Protein AF-A0A9C7Q9H2-F1 (afdb_monomer)

pLDDT: mean 91.31, std 9.58, range [41.91, 97.88]

Structure (mmCIF, N/CA/C/O backbone):
data_AF-A0A9C7Q9H2-F1
#
_entry.id   AF-A0A9C7Q9H2-F1
#
loop_
_atom_site.group_PDB
_atom_site.id
_atom_site.type_symbol
_atom_site.label_atom_id
_atom_site.label_alt_id
_atom_site.label_comp_id
_atom_site.label_asym_id
_atom_site.label_entity_id
_atom_site.label_seq_id
_atom_site.pdbx_PDB_ins_code
_atom_site.Cartn_x
_atom_site.Cartn_y
_atom_site.Cartn_z
_atom_site.occupancy
_atom_site.B_iso_or_equiv
_atom_site.auth_seq_id
_atom_site.auth_comp_id
_atom_site.auth_asym_id
_atom_site.auth_atom_id
_atom_site.pdbx_PDB_model_num
ATOM 1 N N . MET A 1 1 ? 9.355 -1.453 1.888 1.00 71.44 1 MET A N 1
ATOM 2 C CA . MET A 1 1 ? 8.220 -2.102 2.583 1.00 71.44 1 MET A CA 1
ATOM 3 C C . MET A 1 1 ? 7.861 -1.546 3.970 1.00 71.44 1 MET A C 1
ATOM 5 O O . MET A 1 1 ? 6.696 -1.243 4.194 1.00 71.44 1 MET A O 1
ATOM 9 N N . THR A 1 2 ? 8.779 -1.394 4.945 1.00 81.81 2 THR A N 1
ATOM 10 C CA . THR A 1 2 ? 8.386 -1.001 6.328 1.00 81.81 2 THR A CA 1
ATOM 11 C C . THR A 1 2 ? 7.658 0.346 6.406 1.00 81.81 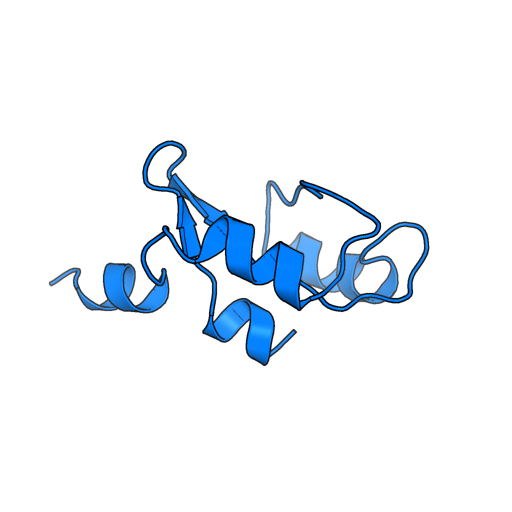2 THR A C 1
ATOM 13 O O . THR A 1 2 ? 6.648 0.460 7.093 1.00 81.81 2 THR A O 1
ATOM 16 N N . LYS A 1 3 ? 8.133 1.374 5.687 1.00 88.19 3 LYS A N 1
ATOM 17 C CA . LYS A 1 3 ? 7.440 2.672 5.599 1.00 88.19 3 LYS A CA 1
ATOM 18 C C . LYS A 1 3 ? 6.056 2.517 4.969 1.00 88.19 3 LYS A C 1
ATOM 20 O O . LYS A 1 3 ? 5.099 3.099 5.469 1.00 88.19 3 LYS A O 1
ATOM 25 N N . SER A 1 4 ? 5.977 1.726 3.909 1.00 92.50 4 SER A N 1
ATOM 26 C CA . SER A 1 4 ? 4.782 1.503 3.109 1.00 92.50 4 SER A CA 1
ATOM 27 C C . SER A 1 4 ? 3.659 0.887 3.931 1.00 92.50 4 SER A C 1
ATOM 29 O O . SER A 1 4 ? 2.627 1.523 4.124 1.00 92.50 4 SER A O 1
ATOM 31 N N . LEU A 1 5 ? 3.900 -0.281 4.533 1.00 93.25 5 LEU A N 1
ATOM 32 C CA . LEU A 1 5 ? 2.886 -0.964 5.336 1.00 93.25 5 LEU A CA 1
ATOM 33 C C . LEU A 1 5 ? 2.563 -0.231 6.641 1.00 93.25 5 LEU A C 1
ATOM 35 O O . LEU A 1 5 ? 1.427 -0.294 7.091 1.00 93.25 5 LEU A O 1
ATOM 39 N N . ASN A 1 6 ? 3.495 0.520 7.237 1.00 94.44 6 ASN A N 1
ATOM 40 C CA . ASN A 1 6 ? 3.182 1.343 8.415 1.00 94.44 6 ASN A CA 1
ATOM 41 C C . ASN A 1 6 ? 2.240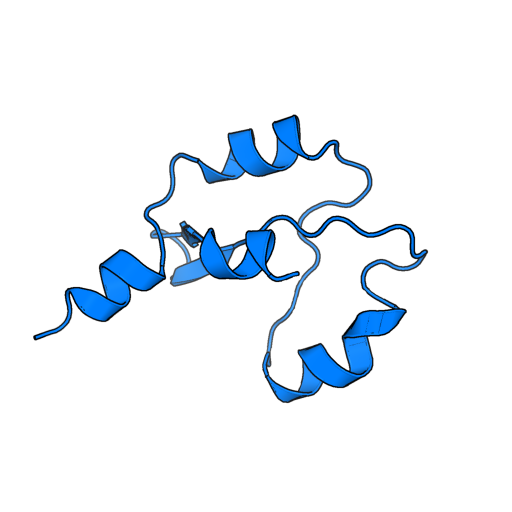 2.516 8.099 1.00 94.44 6 ASN A C 1
ATOM 43 O O . ASN A 1 6 ? 1.511 2.953 8.984 1.00 94.44 6 ASN A O 1
ATOM 47 N N . ASN A 1 7 ? 2.258 3.020 6.861 1.00 95.75 7 ASN A N 1
ATOM 48 C CA . ASN A 1 7 ? 1.426 4.139 6.407 1.00 95.75 7 ASN A CA 1
ATOM 49 C C . ASN A 1 7 ? 0.318 3.696 5.446 1.00 95.75 7 ASN A C 1
ATOM 51 O O . ASN A 1 7 ? -0.218 4.520 4.701 1.00 95.75 7 ASN A O 1
ATOM 55 N N . VAL A 1 8 ? -0.007 2.402 5.451 1.00 96.62 8 VAL A N 1
ATOM 56 C CA . VAL A 1 8 ? -1.074 1.846 4.627 1.00 96.62 8 VAL A CA 1
ATOM 57 C C . VAL A 1 8 ? -2.397 2.532 4.955 1.00 96.62 8 VAL A C 1
ATOM 59 O O . VAL A 1 8 ? -2.725 2.829 6.111 1.00 96.62 8 VAL A O 1
ATOM 62 N N . ARG A 1 9 ? -3.132 2.831 3.897 1.00 97.81 9 ARG A N 1
ATOM 63 C CA . ARG A 1 9 ? -4.396 3.545 3.931 1.00 97.81 9 ARG A CA 1
ATOM 64 C C . ARG A 1 9 ? -5.548 2.581 3.717 1.00 97.81 9 ARG A C 1
ATOM 66 O O . ARG A 1 9 ? -5.361 1.553 3.079 1.00 97.81 9 ARG A O 1
ATOM 73 N N . LEU A 1 10 ? -6.716 2.912 4.251 1.00 97.38 10 LEU A N 1
ATOM 74 C CA . LEU A 1 10 ? -7.951 2.175 3.996 1.00 97.38 10 LEU A CA 1
ATOM 75 C C . LEU A 1 10 ? -8.819 2.992 3.043 1.00 97.38 10 LEU A C 1
ATOM 77 O O . LEU A 1 10 ? -9.238 4.092 3.403 1.00 97.38 10 LEU A O 1
ATOM 81 N N . ASP A 1 11 ? -9.093 2.470 1.850 1.00 96.56 11 ASP A N 1
ATOM 82 C CA . ASP A 1 11 ? -10.085 3.078 0.967 1.00 96.56 11 ASP A CA 1
ATOM 83 C C . ASP A 1 11 ? -11.490 2.809 1.546 1.00 96.56 11 ASP A C 1
ATOM 85 O O . ASP A 1 11 ? -11.895 1.649 1.648 1.00 96.56 11 ASP A O 1
ATOM 89 N N . PRO A 1 12 ? -12.251 3.837 1.969 1.00 94.94 12 PRO A N 1
ATOM 90 C CA . PRO A 1 12 ? -13.564 3.637 2.576 1.00 94.94 12 PRO A CA 1
ATOM 91 C C . PRO A 1 12 ? -14.646 3.220 1.567 1.00 94.94 12 PRO A C 1
ATOM 93 O O . PRO A 1 12 ? -15.712 2.771 1.990 1.00 94.94 12 PRO A O 1
ATOM 96 N N . GLU A 1 13 ? -14.414 3.389 0.261 1.00 95.62 13 GLU A N 1
ATOM 97 C CA . GLU A 1 13 ? -15.372 3.010 -0.782 1.00 95.62 13 GLU A CA 1
ATOM 98 C C . GLU A 1 13 ? -15.285 1.516 -1.104 1.00 95.62 13 GLU A C 1
ATOM 100 O O . GLU A 1 13 ? -16.318 0.859 -1.250 1.00 95.62 13 GLU A O 1
ATOM 105 N N . THR A 1 14 ? -14.066 0.971 -1.187 1.00 94.31 14 THR A N 1
ATOM 106 C CA . THR A 1 14 ? -13.834 -0.445 -1.527 1.00 94.31 14 THR A CA 1
ATOM 107 C C . THR A 1 14 ? -13.555 -1.323 -0.307 1.00 94.31 14 THR A C 1
ATOM 109 O O . THR A 1 14 ? -13.793 -2.529 -0.351 1.00 94.31 14 THR A O 1
ATOM 112 N N . GLY A 1 15 ? -13.090 -0.734 0.797 1.00 94.06 15 GLY A N 1
ATOM 113 C CA . GLY A 1 15 ? -12.602 -1.458 1.972 1.00 94.06 15 GLY A CA 1
ATOM 114 C C . GLY A 1 15 ? -11.194 -2.037 1.796 1.00 94.06 15 GLY A C 1
ATOM 115 O O . GLY A 1 15 ? -10.764 -2.845 2.620 1.00 94.06 15 GLY A O 1
ATOM 116 N N . GLU A 1 16 ? -10.478 -1.659 0.737 1.00 95.31 16 GLU A N 1
ATOM 117 C CA . GLU A 1 16 ? -9.154 -2.195 0.423 1.00 95.31 16 GLU A CA 1
ATOM 118 C C . GLU A 1 16 ? -8.035 -1.436 1.142 1.00 95.31 16 GLU A C 1
ATOM 120 O O . GLU A 1 16 ? -8.097 -0.225 1.373 1.00 95.31 16 GLU A O 1
ATOM 125 N N . ALA A 1 17 ? -6.969 -2.164 1.473 1.00 96.56 17 ALA A N 1
ATOM 126 C CA . ALA A 1 17 ? -5.731 -1.579 1.960 1.00 96.56 17 ALA A CA 1
ATOM 127 C C . ALA A 1 17 ? -4.887 -1.085 0.774 1.00 96.56 17 ALA A C 1
ATOM 129 O O . ALA A 1 17 ? -4.594 -1.853 -0.139 1.00 96.56 17 ALA A O 1
ATOM 130 N N . VAL A 1 18 ? -4.454 0.175 0.810 1.00 97.06 18 VAL A N 1
ATOM 131 C CA . VAL A 1 18 ? -3.695 0.821 -0.271 1.00 97.06 18 VAL A CA 1
ATOM 132 C C . VAL A 1 18 ? -2.388 1.395 0.274 1.00 97.06 18 VAL A C 1
ATOM 134 O O . VAL A 1 18 ? -2.379 2.109 1.279 1.00 97.06 18 VAL A O 1
ATOM 137 N N . TRP A 1 19 ? -1.262 1.100 -0.375 1.00 96.25 19 TRP A N 1
ATOM 138 C CA . TRP A 1 19 ? 0.062 1.610 -0.007 1.00 96.25 19 TRP A CA 1
ATOM 139 C C . TRP A 1 19 ? 0.908 1.890 -1.248 1.00 96.25 19 TRP A C 1
ATOM 141 O O . TRP A 1 19 ? 0.624 1.401 -2.336 1.00 96.25 19 TRP A O 1
ATOM 151 N N . VAL A 1 20 ? 1.969 2.675 -1.064 1.00 96.12 20 VAL A N 1
ATOM 152 C CA . VAL A 1 20 ? 2.991 2.933 -2.085 1.00 96.12 20 VAL A CA 1
ATOM 153 C C . VAL A 1 20 ? 4.211 2.091 -1.755 1.00 96.12 20 VAL A C 1
ATOM 155 O O . VAL A 1 20 ? 4.725 2.189 -0.640 1.00 96.12 20 VAL A O 1
ATOM 158 N N . GLU A 1 21 ? 4.693 1.287 -2.695 1.00 93.81 21 GLU A N 1
ATOM 159 C CA . GLU A 1 21 ? 5.950 0.547 -2.555 1.00 93.81 21 GLU A CA 1
ATOM 160 C C . GLU A 1 21 ? 7.010 1.166 -3.469 1.00 93.81 21 GLU A C 1
ATOM 162 O O . GLU A 1 21 ? 6.746 1.453 -4.634 1.00 93.81 21 GLU A O 1
ATOM 167 N N . GLU A 1 22 ? 8.199 1.404 -2.921 1.00 90.56 22 GLU A N 1
ATOM 168 C CA . GLU A 1 22 ? 9.370 1.757 -3.719 1.00 90.56 22 GLU A CA 1
ATOM 169 C C . GLU A 1 22 ? 9.946 0.463 -4.289 1.00 90.56 22 GLU A C 1
ATOM 171 O O . GLU A 1 22 ? 10.448 -0.371 -3.536 1.00 90.56 22 GLU A O 1
ATOM 176 N N . ASP A 1 23 ? 9.863 0.301 -5.604 1.00 91.19 23 ASP A N 1
ATOM 177 C CA . ASP A 1 23 ? 10.311 -0.898 -6.294 1.00 91.19 23 ASP A CA 1
ATOM 178 C C . ASP A 1 23 ? 11.083 -0.541 -7.570 1.00 91.19 23 ASP A C 1
ATOM 180 O O . ASP A 1 23 ? 10.748 0.398 -8.292 1.00 91.19 23 ASP A O 1
ATOM 184 N N . TYR A 1 24 ? 12.144 -1.302 -7.822 1.00 89.75 24 TYR A N 1
ATOM 185 C CA . TYR A 1 24 ? 13.038 -1.157 -8.971 1.00 89.75 24 TYR A CA 1
ATOM 186 C C . TYR A 1 24 ? 12.984 -2.382 -9.898 1.00 89.75 24 TYR A C 1
ATOM 188 O O . TYR A 1 24 ? 13.821 -2.523 -10.795 1.00 89.75 24 TYR A O 1
ATOM 196 N N . CYS A 1 25 ? 12.041 -3.296 -9.664 1.00 91.56 25 CYS A N 1
ATOM 197 C CA . CYS A 1 25 ? 11.836 -4.486 -10.470 1.00 91.56 25 CYS A CA 1
ATOM 198 C C . CYS A 1 25 ? 10.974 -4.208 -11.710 1.00 91.56 25 CYS A C 1
ATOM 200 O O . CYS A 1 25 ? 10.184 -3.271 -11.784 1.00 91.56 25 CYS A O 1
ATOM 202 N N . SER A 1 26 ? 11.114 -5.072 -12.713 1.00 91.19 26 SER A N 1
ATOM 203 C CA . SER A 1 26 ? 10.196 -5.149 -13.851 1.00 91.19 26 SER A CA 1
ATOM 204 C C . SER A 1 26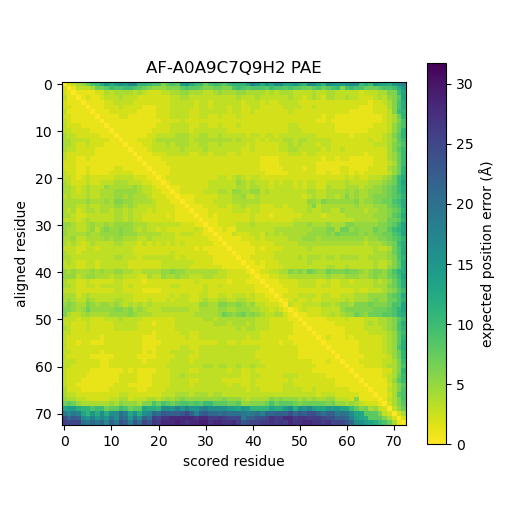 ? 10.006 -6.631 -14.206 1.00 91.19 26 SER A C 1
ATOM 206 O O . SER A 1 26 ? 10.965 -7.254 -14.675 1.00 91.19 26 SER A O 1
ATOM 208 N N . PRO A 1 27 ? 8.822 -7.233 -13.970 1.00 91.31 27 PRO A N 1
ATOM 209 C CA . PRO A 1 27 ? 7.581 -6.605 -13.493 1.00 91.31 27 PRO A CA 1
ATOM 210 C C . PRO A 1 27 ? 7.654 -6.144 -12.022 1.00 91.31 27 PRO A C 1
ATOM 212 O O . PRO A 1 27 ? 8.535 -6.616 -11.295 1.00 91.31 27 PRO A O 1
ATOM 215 N N . PRO A 1 28 ? 6.747 -5.255 -11.575 1.00 91.62 28 PRO A N 1
ATOM 216 C CA . PRO A 1 28 ? 6.736 -4.787 -10.197 1.00 91.62 28 PRO A CA 1
ATOM 217 C C . PRO A 1 28 ? 6.563 -5.910 -9.171 1.00 91.62 28 PRO A C 1
ATOM 219 O O . PRO A 1 28 ? 5.888 -6.914 -9.415 1.00 91.62 28 PRO A O 1
ATOM 222 N N . LEU A 1 29 ? 7.152 -5.705 -7.998 1.00 92.56 29 LEU A N 1
ATOM 223 C CA . LEU A 1 29 ? 7.193 -6.582 -6.834 1.00 92.56 29 LEU A CA 1
ATOM 224 C C . LEU A 1 29 ? 7.810 -7.953 -7.112 1.00 92.56 29 LEU A C 1
ATOM 226 O O . LEU A 1 29 ? 7.581 -8.884 -6.345 1.00 92.56 29 LEU A O 1
ATOM 230 N N . ALA A 1 30 ? 8.574 -8.124 -8.197 1.00 93.88 30 ALA A N 1
ATOM 231 C CA . ALA A 1 30 ? 9.093 -9.437 -8.587 1.00 93.88 30 ALA A CA 1
ATOM 232 C C . ALA A 1 30 ? 9.911 -10.122 -7.478 1.00 93.88 30 ALA A C 1
ATOM 234 O O . ALA A 1 30 ? 9.924 -11.350 -7.405 1.00 93.88 30 ALA A O 1
ATOM 235 N N . MET A 1 31 ? 10.582 -9.348 -6.620 1.00 91.00 31 MET A N 1
ATOM 236 C CA . MET A 1 31 ? 11.382 -9.880 -5.517 1.00 91.00 31 MET A CA 1
ATOM 237 C C . MET A 1 31 ? 10.527 -10.239 -4.296 1.00 91.00 31 MET A C 1
ATOM 239 O O . MET A 1 31 ? 10.769 -11.252 -3.643 1.00 91.00 31 MET A O 1
ATOM 243 N N . GLU A 1 32 ? 9.513 -9.433 -3.994 1.00 90.25 32 GLU A N 1
ATOM 244 C CA . GLU A 1 32 ? 8.648 -9.585 -2.826 1.00 90.25 32 GLU A CA 1
ATOM 245 C C . GLU A 1 32 ? 7.466 -10.526 -3.087 1.00 90.25 32 GLU A C 1
ATOM 247 O O . GLU A 1 32 ? 6.841 -10.994 -2.133 1.00 90.25 32 GLU A O 1
ATOM 252 N N . ARG A 1 33 ? 7.157 -10.826 -4.358 1.00 91.56 33 ARG A N 1
ATOM 253 C CA . ARG A 1 33 ? 5.932 -11.523 -4.771 1.00 91.56 33 ARG A CA 1
ATOM 254 C C . ARG A 1 33 ? 5.731 -12.857 -4.062 1.00 91.56 33 ARG A C 1
ATOM 256 O O . ARG A 1 33 ? 4.644 -13.106 -3.557 1.00 91.56 33 ARG A O 1
ATOM 263 N N . GLU A 1 34 ? 6.783 -13.671 -3.952 1.00 92.06 34 GLU A N 1
ATOM 264 C CA . GLU A 1 34 ? 6.715 -14.976 -3.274 1.00 92.06 34 GLU A CA 1
ATOM 265 C C . GLU A 1 34 ? 6.264 -14.847 -1.812 1.00 92.06 34 GLU A C 1
ATOM 267 O O . GLU A 1 34 ? 5.556 -15.711 -1.295 1.00 92.06 34 GLU A O 1
ATOM 272 N N . VAL A 1 35 ? 6.667 -13.770 -1.137 1.00 92.62 35 VAL A N 1
ATOM 273 C CA . VAL A 1 35 ? 6.283 -13.514 0.252 1.00 92.62 35 VAL A CA 1
ATOM 274 C C . VAL A 1 35 ? 4.901 -12.877 0.308 1.00 92.62 35 VAL A C 1
ATOM 276 O O . VAL A 1 35 ? 4.066 -13.319 1.090 1.00 92.62 35 VAL A O 1
ATOM 279 N N . LEU A 1 36 ? 4.630 -11.865 -0.516 1.00 93.50 36 LEU A N 1
ATOM 280 C CA . LEU A 1 36 ? 3.354 -11.149 -0.503 1.00 93.50 36 LEU A CA 1
ATOM 281 C C . LEU A 1 36 ? 2.173 -12.063 -0.852 1.00 93.50 36 LEU A C 1
ATOM 283 O O . LEU A 1 36 ? 1.150 -11.997 -0.176 1.00 93.50 36 LEU A O 1
ATOM 287 N N . ASP A 1 37 ? 2.334 -12.983 -1.803 1.00 94.38 37 ASP A N 1
ATOM 288 C CA . ASP A 1 37 ? 1.284 -13.944 -2.169 1.00 94.38 37 ASP A CA 1
ATOM 289 C C . ASP A 1 37 ? 0.925 -14.919 -1.024 1.00 94.38 37 ASP A C 1
ATOM 291 O O . ASP A 1 37 ? -0.110 -15.580 -1.075 1.00 94.38 37 ASP A O 1
ATOM 295 N N . GLN A 1 38 ? 1.737 -15.009 0.040 1.00 95.31 38 GLN A N 1
ATOM 296 C CA . GLN A 1 38 ? 1.398 -15.783 1.246 1.00 95.31 38 GLN A CA 1
ATOM 297 C C . GLN A 1 38 ? 0.484 -15.017 2.212 1.00 95.31 38 GLN A C 1
ATOM 299 O O . GLN A 1 38 ? -0.205 -15.640 3.021 1.00 95.31 38 GLN A O 1
ATOM 304 N N . TYR A 1 39 ? 0.493 -13.683 2.158 1.00 93.00 39 TYR A N 1
ATOM 305 C CA . TYR A 1 39 ? -0.242 -12.814 3.086 1.00 93.00 39 TYR A CA 1
ATOM 306 C C . TYR A 1 39 ? -1.437 -12.111 2.436 1.00 93.00 39 TYR A C 1
ATOM 308 O O . TYR A 1 39 ? -2.366 -11.726 3.146 1.00 93.00 39 TYR A O 1
ATOM 316 N N . PHE A 1 40 ? -1.429 -11.953 1.112 1.00 93.69 40 PHE A N 1
ATOM 317 C CA . PHE A 1 40 ? -2.458 -11.244 0.359 1.00 93.69 40 PHE A CA 1
ATOM 318 C C . PHE A 1 40 ? -3.099 -12.167 -0.677 1.00 93.69 40 PHE A C 1
ATOM 320 O O . PHE A 1 40 ? -2.403 -12.811 -1.457 1.00 93.69 40 PHE A O 1
ATOM 327 N N . THR A 1 41 ? -4.433 -12.212 -0.706 1.00 90.00 41 THR A N 1
ATOM 328 C CA . THR A 1 41 ? -5.193 -12.998 -1.691 1.00 90.00 41 THR A CA 1
ATOM 329 C C . THR A 1 41 ? -5.438 -12.235 -2.988 1.00 90.00 41 THR A C 1
ATOM 331 O O . THR A 1 41 ? -5.418 -12.838 -4.055 1.00 90.00 41 THR A O 1
ATOM 334 N N . ASP A 1 42 ? -5.614 -10.915 -2.901 1.00 92.31 42 ASP A N 1
ATOM 335 C CA . ASP A 1 42 ? -6.039 -10.055 -4.011 1.00 92.31 42 ASP A CA 1
ATOM 336 C C . ASP A 1 42 ? -5.097 -8.848 -4.160 1.00 92.31 42 ASP A C 1
ATOM 338 O O . ASP A 1 42 ? -5.502 -7.689 -4.129 1.00 92.31 42 ASP A O 1
ATOM 342 N N . LEU A 1 43 ? -3.792 -9.124 -4.276 1.00 94.25 43 LEU A N 1
ATOM 343 C CA . LEU A 1 43 ? -2.775 -8.091 -4.486 1.00 94.25 43 LEU A CA 1
ATOM 344 C C . LEU A 1 43 ? -2.761 -7.618 -5.944 1.00 94.25 43 LEU A C 1
ATOM 346 O O . LEU A 1 43 ? -2.328 -8.353 -6.841 1.00 94.25 43 LEU A O 1
ATOM 350 N N . VAL A 1 44 ? -3.145 -6.360 -6.151 1.00 94.12 44 VAL A N 1
ATOM 351 C CA . VAL A 1 44 ? -3.154 -5.691 -7.457 1.00 94.12 44 VAL A CA 1
ATOM 352 C C . VAL A 1 44 ? -2.159 -4.533 -7.503 1.00 94.12 44 VAL A C 1
ATOM 354 O O . VAL A 1 44 ? -1.960 -3.825 -6.518 1.00 94.12 44 VAL A O 1
ATOM 357 N N . ILE A 1 45 ? -1.548 -4.325 -8.670 1.00 94.56 45 ILE A N 1
ATOM 358 C CA . ILE A 1 45 ? -0.764 -3.121 -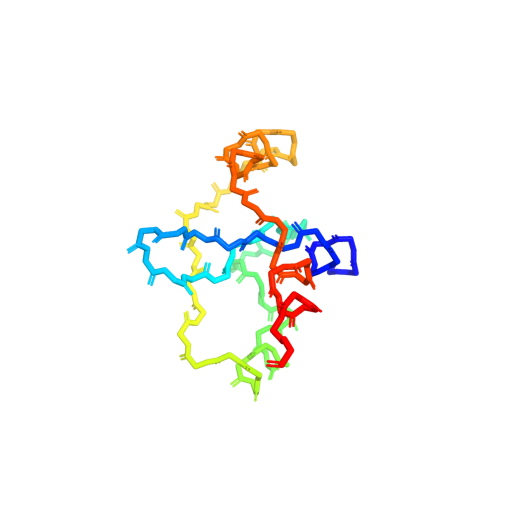8.955 1.00 94.56 45 ILE A CA 1
ATOM 359 C C . ILE A 1 45 ? -1.723 -2.081 -9.532 1.00 94.56 45 ILE A C 1
ATOM 361 O O . ILE A 1 45 ? -2.247 -2.264 -10.629 1.00 94.56 45 ILE A O 1
ATOM 365 N N . ALA A 1 46 ? -2.001 -1.023 -8.770 1.00 93.06 46 ALA A N 1
ATOM 366 C CA . ALA A 1 46 ? -2.934 0.023 -9.192 1.00 93.06 46 ALA A CA 1
ATOM 367 C C . ALA A 1 46 ? -2.323 0.981 -10.230 1.00 93.06 46 ALA A C 1
ATOM 369 O O . ALA A 1 46 ? -3.032 1.470 -11.104 1.00 93.06 46 ALA A O 1
ATOM 370 N N . GLU A 1 47 ? -1.022 1.258 -10.124 1.00 92.38 47 GLU A N 1
ATOM 371 C CA . GLU A 1 47 ? -0.264 2.086 -11.062 1.00 92.38 47 GLU A CA 1
ATOM 372 C C . GLU A 1 47 ? 1.224 1.716 -10.985 1.00 92.38 47 GLU A C 1
ATOM 374 O O . GLU A 1 47 ? 1.754 1.505 -9.891 1.00 92.38 47 GLU A O 1
ATOM 379 N N . GLU A 1 48 ? 1.883 1.670 -12.140 1.00 89.69 48 GLU A N 1
ATOM 380 C CA . GLU A 1 48 ? 3.334 1.506 -12.286 1.00 89.69 48 GLU A CA 1
ATOM 381 C C . GLU A 1 48 ? 3.977 2.866 -12.635 1.00 89.69 48 GLU A C 1
ATOM 383 O O . GLU A 1 48 ? 3.289 3.792 -13.054 1.00 89.69 48 GLU A O 1
ATOM 388 N N . ASP A 1 49 ? 5.294 3.014 -12.472 1.00 88.62 49 ASP A N 1
ATOM 389 C CA . ASP A 1 49 ? 6.043 4.201 -12.932 1.00 88.62 49 ASP A CA 1
ATOM 390 C C . ASP A 1 49 ? 5.604 5.555 -12.335 1.00 88.62 49 ASP A C 1
ATOM 392 O O . ASP A 1 49 ? 5.412 6.550 -13.040 1.00 88.62 49 ASP A O 1
ATOM 396 N N . MET A 1 50 ? 5.498 5.630 -11.007 1.00 90.50 50 MET A N 1
ATOM 397 C CA . MET A 1 50 ? 5.170 6.869 -10.298 1.00 90.50 50 MET A CA 1
ATOM 398 C C . MET A 1 50 ? 6.242 7.250 -9.278 1.00 90.50 50 MET A C 1
ATOM 400 O O . MET A 1 50 ? 6.862 6.388 -8.653 1.00 90.50 50 MET A O 1
ATOM 404 N N . THR A 1 51 ? 6.444 8.554 -9.061 1.00 93.19 51 THR A N 1
ATOM 405 C CA . THR A 1 51 ? 7.293 9.003 -7.955 1.00 93.19 51 THR A CA 1
ATOM 406 C C . THR A 1 51 ? 6.633 8.734 -6.605 1.00 93.19 51 THR A C 1
ATOM 408 O O . THR A 1 51 ? 5.410 8.752 -6.459 1.00 93.19 51 THR A O 1
ATOM 411 N N . GLU A 1 52 ? 7.456 8.572 -5.569 1.00 92.69 52 GLU A N 1
ATOM 412 C CA . GLU A 1 52 ? 6.964 8.380 -4.206 1.00 92.69 52 GLU A CA 1
ATOM 413 C C . GLU A 1 52 ? 6.018 9.517 -3.760 1.00 92.69 52 GLU A C 1
ATOM 415 O O . GLU A 1 52 ? 4.986 9.269 -3.135 1.00 92.69 52 GLU A O 1
ATOM 420 N N . THR A 1 53 ? 6.343 10.774 -4.086 1.00 95.50 53 THR A N 1
ATOM 421 C CA . THR A 1 53 ? 5.526 11.936 -3.697 1.00 95.50 53 THR A CA 1
ATOM 422 C C . THR A 1 53 ? 4.143 11.910 -4.339 1.00 95.50 53 THR A C 1
ATOM 424 O O . THR A 1 53 ? 3.151 12.167 -3.657 1.00 95.50 53 THR A O 1
ATOM 427 N N . GLU A 1 54 ? 4.061 11.585 -5.628 1.00 96.00 54 GLU A N 1
ATOM 428 C CA . GLU A 1 54 ? 2.780 11.470 -6.328 1.00 96.00 54 GLU A CA 1
ATOM 429 C C . GLU A 1 54 ? 1.947 10.314 -5.762 1.00 96.00 54 GLU A C 1
ATOM 431 O O . GLU A 1 54 ? 0.751 10.489 -5.518 1.00 96.00 54 GLU A O 1
ATOM 436 N N . GLY A 1 55 ? 2.582 9.169 -5.484 1.00 95.75 55 GLY A N 1
ATOM 437 C CA . GLY A 1 55 ? 1.908 7.990 -4.942 1.00 95.75 55 GLY A CA 1
ATOM 438 C C . GLY A 1 55 ? 1.266 8.284 -3.594 1.00 95.75 55 GLY A C 1
ATOM 439 O O . GLY A 1 55 ? 0.071 8.051 -3.402 1.00 95.75 55 GLY A O 1
ATOM 440 N N . TRP A 1 56 ? 2.038 8.865 -2.670 1.00 96.50 56 TRP A N 1
ATOM 441 C CA . TRP A 1 56 ? 1.517 9.209 -1.349 1.00 96.50 56 TRP A CA 1
ATOM 442 C C . TRP A 1 56 ? 0.448 10.296 -1.425 1.00 96.50 56 TRP A C 1
ATOM 444 O O . TRP A 1 56 ? -0.571 10.174 -0.747 1.00 96.50 56 TRP A O 1
ATOM 454 N N . GLY A 1 57 ? 0.627 11.304 -2.284 1.00 97.00 57 GLY A N 1
ATOM 455 C CA . GLY A 1 57 ? -0.366 12.359 -2.490 1.00 97.00 57 GLY A CA 1
ATOM 456 C C . GLY A 1 57 ? -1.715 11.836 -3.000 1.00 97.00 57 GLY A C 1
ATOM 457 O O . GLY A 1 57 ? -2.758 12.373 -2.642 1.00 97.00 57 GLY A O 1
ATOM 458 N N . ARG A 1 58 ? -1.742 10.748 -3.784 1.00 95.75 58 ARG A N 1
ATOM 459 C CA . ARG A 1 58 ? -3.007 10.144 -4.252 1.00 95.75 58 ARG A CA 1
ATOM 460 C C . ARG A 1 58 ? -3.818 9.499 -3.126 1.00 95.75 58 ARG A C 1
ATOM 462 O O . ARG A 1 58 ? -5.050 9.537 -3.169 1.00 95.75 58 ARG A O 1
ATOM 469 N N . ILE A 1 59 ? -3.144 8.908 -2.140 1.00 96.88 59 ILE A N 1
ATOM 470 C CA . ILE A 1 59 ? -3.788 8.126 -1.074 1.00 96.88 59 ILE A CA 1
ATOM 471 C C . ILE A 1 59 ? -3.853 8.863 0.270 1.00 96.88 59 ILE A C 1
ATOM 473 O O . ILE A 1 59 ? -4.477 8.365 1.202 1.00 96.88 59 ILE A O 1
ATOM 477 N N . GLU A 1 60 ? -3.271 10.061 0.393 1.00 97.00 60 GLU A N 1
ATOM 478 C CA . GLU A 1 60 ? -3.240 10.823 1.656 1.00 97.00 60 GLU A CA 1
ATOM 479 C C . GLU A 1 60 ? -4.630 11.173 2.204 1.00 97.00 60 GLU A C 1
ATOM 481 O O . GLU A 1 60 ? -4.800 11.322 3.414 1.00 97.00 60 GLU A O 1
ATOM 486 N N . LYS A 1 61 ? -5.623 11.269 1.310 1.00 96.94 61 LYS A N 1
ATOM 487 C CA . LYS A 1 61 ? -7.033 11.540 1.626 1.00 96.94 61 LYS A CA 1
ATOM 488 C C . LYS A 1 61 ? -7.706 10.418 2.425 1.00 96.94 61 LYS A C 1
ATOM 490 O O . LYS A 1 61 ? -8.754 10.647 3.022 1.00 96.94 61 LYS A O 1
ATOM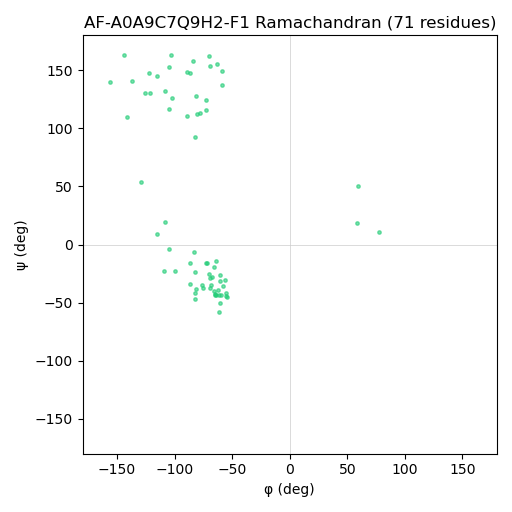 495 N N . TYR A 1 62 ? -7.139 9.215 2.404 1.00 97.88 62 TYR A N 1
ATOM 496 C CA . TYR A 1 62 ? -7.692 8.041 3.065 1.00 97.88 62 TYR A CA 1
ATOM 497 C C . TYR A 1 62 ? -7.198 7.924 4.520 1.00 97.88 62 TYR A C 1
ATOM 499 O O . TYR A 1 62 ? -6.065 8.324 4.832 1.00 97.88 6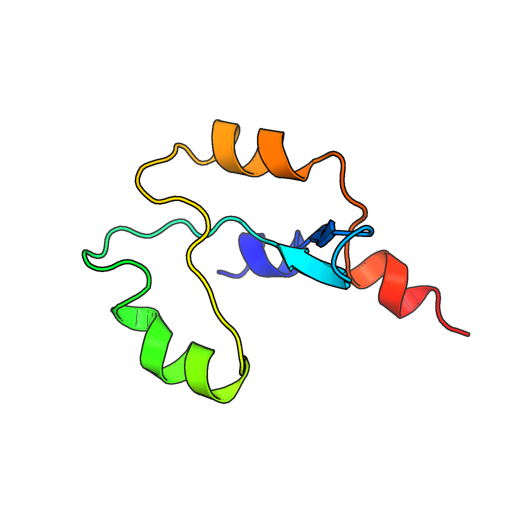2 TYR A O 1
ATOM 507 N N . PRO A 1 63 ? -8.015 7.367 5.432 1.00 97.19 63 PRO A N 1
ATOM 508 C CA . PRO A 1 63 ? -7.596 7.107 6.806 1.00 97.19 63 PRO A CA 1
ATOM 509 C C . PRO A 1 63 ? -6.448 6.089 6.870 1.00 97.19 63 PRO A C 1
ATOM 511 O O . PRO A 1 63 ? -6.259 5.271 5.967 1.00 97.19 63 PRO A O 1
ATOM 514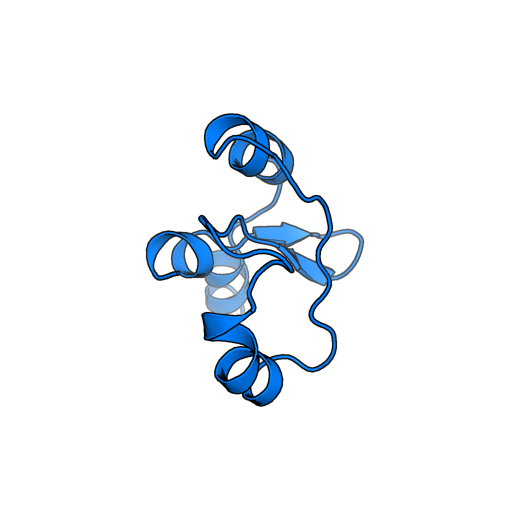 N N . LEU A 1 64 ? -5.661 6.146 7.947 1.00 96.75 64 LEU A N 1
ATOM 515 C CA . LEU A 1 64 ? -4.628 5.149 8.232 1.00 96.75 64 LEU A CA 1
ATOM 516 C C . LEU A 1 64 ? -5.293 3.848 8.690 1.00 96.75 64 LEU A C 1
ATOM 518 O O . LEU A 1 64 ? -6.013 3.843 9.686 1.00 96.75 64 LEU A O 1
ATOM 522 N N . LEU A 1 65 ? -5.001 2.735 8.016 1.00 96.25 65 LEU A N 1
ATOM 523 C CA . LEU A 1 65 ? -5.631 1.440 8.303 1.00 96.25 65 LEU A CA 1
ATOM 524 C C . LEU A 1 65 ? -5.470 1.028 9.771 1.00 96.25 65 LEU A C 1
ATOM 526 O O . LEU A 1 65 ? -6.403 0.545 10.405 1.00 96.25 65 LEU A O 1
ATOM 530 N N . TRP A 1 66 ? -4.268 1.200 10.322 1.00 94.19 66 TRP A N 1
ATOM 531 C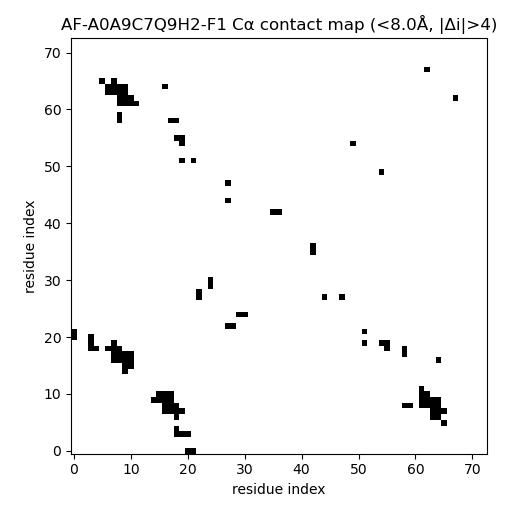 CA . TRP A 1 66 ? -3.973 0.743 11.678 1.00 94.19 66 TRP A CA 1
ATOM 532 C C . TRP A 1 66 ? -4.680 1.559 12.753 1.00 94.19 66 TRP A C 1
ATOM 534 O O . TRP A 1 66 ? -4.904 1.030 13.840 1.00 94.19 66 TRP A O 1
ATOM 544 N N . ASP A 1 67 ? -5.029 2.811 12.465 1.00 94.12 67 ASP A N 1
ATOM 545 C CA . ASP A 1 67 ? -5.806 3.639 13.386 1.00 94.12 67 ASP A CA 1
ATOM 546 C C . ASP A 1 67 ? -7.276 3.198 13.376 1.00 94.12 67 ASP A C 1
ATOM 548 O O . ASP A 1 67 ? -7.877 3.070 14.443 1.00 94.12 67 ASP A O 1
ATOM 552 N N . GLU A 1 68 ? -7.803 2.824 12.206 1.00 91.19 68 GLU A N 1
ATOM 553 C CA . GLU A 1 68 ? -9.149 2.252 12.068 1.00 91.19 68 GLU A CA 1
ATOM 554 C C . GLU A 1 68 ? -9.270 0.893 12.779 1.00 91.19 68 GLU A C 1
ATOM 556 O O . GLU A 1 68 ? -10.225 0.654 13.517 1.00 91.19 68 GLU A O 1
ATOM 561 N N . ILE A 1 69 ? -8.272 0.010 12.639 1.00 86.44 69 ILE A N 1
ATOM 562 C CA . ILE A 1 69 ? -8.284 -1.314 13.291 1.00 86.44 69 ILE A CA 1
ATOM 563 C C . ILE A 1 69 ? -8.117 -1.193 14.814 1.00 86.44 69 ILE A C 1
ATOM 565 O O . ILE A 1 69 ? -8.756 -1.929 15.565 1.00 86.44 69 ILE A O 1
ATOM 569 N N . LYS A 1 70 ? -7.287 -0.259 15.300 1.00 77.06 70 LYS A N 1
ATOM 570 C CA . LYS A 1 70 ? -7.122 -0.014 16.747 1.00 77.06 70 LYS A CA 1
ATOM 571 C C . LYS A 1 70 ? -8.337 0.674 17.383 1.00 77.06 70 LYS A C 1
ATOM 573 O O . LYS A 1 70 ? -8.444 0.665 18.608 1.00 77.06 70 LYS A O 1
ATOM 578 N N . GLY A 1 71 ? -9.230 1.255 16.580 1.00 58.56 71 GLY A N 1
ATOM 579 C CA . GLY A 1 71 ? -10.484 1.878 17.012 1.00 58.56 71 GLY A CA 1
ATOM 580 C C . GLY A 1 71 ? -11.661 0.910 17.206 1.00 58.56 71 GLY A C 1
ATOM 581 O O . GLY A 1 71 ? -12.708 1.334 17.694 1.00 58.56 71 GLY A O 1
ATOM 582 N N . GLY A 1 72 ? -11.508 -0.374 16.860 1.00 50.91 72 GLY A N 1
ATOM 583 C CA . GLY A 1 72 ? -12.507 -1.415 17.112 1.00 50.91 72 GLY A CA 1
ATOM 584 C C . GLY A 1 72 ? -12.419 -1.953 18.541 1.00 50.91 72 GLY A C 1
ATOM 585 O O . GLY A 1 72 ? -11.638 -2.866 18.803 1.00 50.91 72 GLY A O 1
ATOM 586 N N . VAL A 1 73 ? -13.195 -1.364 19.457 1.00 41.91 73 VAL A N 1
ATOM 587 C CA . VAL A 1 73 ? -13.465 -1.903 20.808 1.00 41.91 73 VAL A CA 1
ATOM 588 C C . VAL A 1 73 ? -14.227 -3.221 20.720 1.00 41.91 73 VAL A C 1
ATOM 590 O O . VAL A 1 73 ? -15.218 -3.266 19.956 1.00 41.91 73 VAL A O 1
#

Nearest PDB structures (foldseek):
  8a1b-assembly1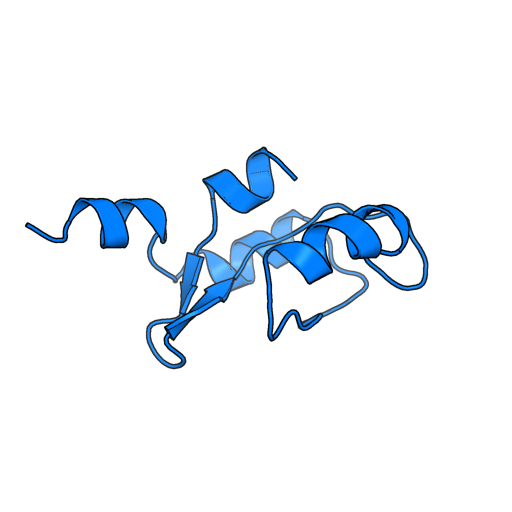_A  TM=2.258E-01  e=1.964E+00  Escherichia coli

Sequence (73 aa):
MTKSLNNVRLDPETGEAVWVEEDYCSPPLAMEREVLDQYFTDLVIAEEDMTETEGWGRIEKYPLLWDEIKGGV

Secondary structure (DSSP, 8-state):
-HHHHHT-EE-TTT--EE-------SSTTTTTHHHHHHH-SS-----SS--HHHHHHHHTTSPBHHHHHHT--

Mean predicted aligned error: 3.93 Å

Solvent-accessible surface area (backbone atoms only — not comparable to full-atom values): 4813 Å² total; per-residue (Å²): 95,73,72,25,67,75,62,21,16,32,39,85,88,81,70,44,81,46,68,57,74,90,73,90,53,86,62,76,52,65,85,52,41,78,61,47,63,74,78,40,94,82,83,74,86,90,75,80,97,71,55,70,69,61,47,48,64,72,48,63,88,38,54,51,37,69,60,60,61,72,65,64,125

Foldseek 3Di:
DVVFLQQWFQDPVVRDTDTDDDADDVVPPPVVCVVVVVVDVDDDDPDPDDDPVVRCVVRVPGHRPVVVVVPPD

Radius of gyration: 12.76 Å; Cα contacts (8 Å, |Δi|>4): 58; chains: 1; bounding box: 28×28×35 Å